Protein AF-I7ZKI2-F1 (afdb_monomer_lite)

Radius of gyration: 23.62 Å; chains: 1; bounding box: 35×34×83 Å

Structure (mmCIF, N/CA/C/O backbone):
data_AF-I7ZKI2-F1
#
_entry.id   AF-I7ZKI2-F1
#
loop_
_atom_site.group_PDB
_atom_site.id
_atom_site.type_symbol
_atom_site.label_atom_id
_atom_site.label_alt_id
_atom_site.label_comp_id
_atom_site.label_asym_id
_atom_site.label_entity_id
_atom_site.label_seq_id
_atom_site.pdbx_PDB_ins_code
_atom_site.Cartn_x
_atom_site.Cartn_y
_atom_site.Cartn_z
_atom_site.occupancy
_atom_site.B_iso_or_equiv
_atom_site.auth_seq_id
_atom_site.auth_comp_id
_atom_site.auth_asym_id
_atom_site.auth_atom_id
_atom_site.pdbx_PDB_model_num
ATOM 1 N N . MET A 1 1 ? 4.519 -3.493 -23.733 1.00 80.25 1 MET A N 1
ATOM 2 C CA . MET A 1 1 ? 5.462 -2.582 -23.050 1.00 80.25 1 MET A CA 1
ATOM 3 C C . MET A 1 1 ? 6.366 -1.886 -24.062 1.00 80.25 1 MET A C 1
ATOM 5 O O . MET A 1 1 ? 6.208 -0.689 -24.206 1.00 80.25 1 MET A O 1
ATOM 9 N N . VAL A 1 2 ? 7.218 -2.600 -24.809 1.00 87.81 2 VAL A N 1
ATOM 10 C CA . VAL A 1 2 ? 8.133 -1.987 -25.803 1.00 87.81 2 VAL A CA 1
ATOM 11 C C . VAL A 1 2 ? 7.411 -1.121 -26.836 1.00 87.81 2 VAL A C 1
ATOM 13 O O . VAL A 1 2 ? 7.674 0.071 -26.892 1.00 87.81 2 VAL A O 1
ATOM 16 N N . GLN A 1 3 ? 6.385 -1.658 -27.504 1.00 88.25 3 GLN A N 1
ATOM 17 C CA . GLN A 1 3 ? 5.573 -0.877 -28.452 1.00 88.25 3 GLN A CA 1
ATOM 18 C C . GLN A 1 3 ? 4.985 0.406 -27.843 1.00 88.25 3 GLN A C 1
ATOM 20 O O . GLN A 1 3 ? 4.863 1.420 -28.522 1.00 88.25 3 GLN A O 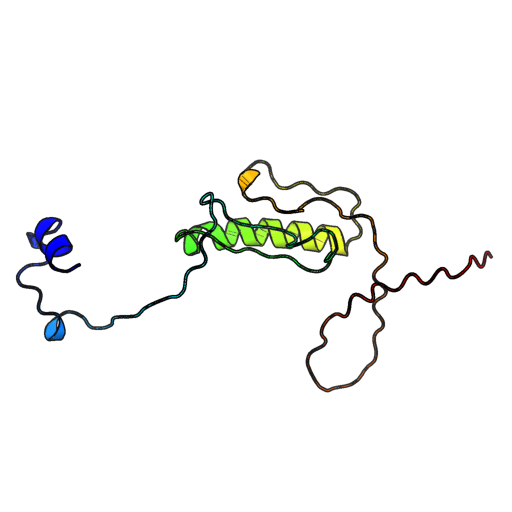1
ATOM 25 N N . PHE A 1 4 ? 4.609 0.377 -26.559 1.00 92.44 4 PHE A N 1
ATOM 26 C CA . PHE A 1 4 ? 4.093 1.562 -25.873 1.00 92.44 4 PHE A CA 1
ATOM 27 C C . PHE A 1 4 ? 5.196 2.609 -25.676 1.00 92.44 4 PHE A C 1
ATOM 29 O O . PHE A 1 4 ? 4.956 3.783 -25.929 1.00 92.44 4 PHE A O 1
ATOM 36 N N . LEU A 1 5 ? 6.399 2.194 -25.268 1.00 93.19 5 LEU A N 1
ATOM 37 C CA . LEU A 1 5 ? 7.535 3.101 -25.084 1.00 93.19 5 LEU A CA 1
ATOM 38 C C . LEU A 1 5 ? 7.980 3.726 -26.409 1.00 93.19 5 LEU A C 1
ATOM 40 O O . LEU A 1 5 ? 8.126 4.941 -26.465 1.00 93.19 5 LEU A O 1
ATOM 44 N N . GLU A 1 6 ? 8.090 2.930 -27.472 1.00 91.25 6 GLU A N 1
ATOM 45 C CA . GLU A 1 6 ? 8.431 3.408 -28.822 1.00 91.25 6 GLU A CA 1
ATOM 46 C C . GLU A 1 6 ? 7.386 4.402 -29.350 1.00 91.25 6 GLU A C 1
ATOM 48 O O . GLU A 1 6 ? 7.719 5.403 -29.978 1.00 91.25 6 GLU A O 1
ATOM 53 N N . THR A 1 7 ? 6.104 4.166 -29.054 1.00 93.31 7 THR A N 1
ATOM 54 C CA . THR A 1 7 ? 5.019 5.054 -29.494 1.00 93.31 7 THR A CA 1
ATOM 55 C C . THR A 1 7 ? 4.984 6.363 -28.703 1.00 93.31 7 THR A C 1
ATOM 57 O O . THR A 1 7 ? 4.767 7.428 -29.278 1.00 93.31 7 THR A O 1
ATOM 60 N N . VAL A 1 8 ? 5.142 6.302 -27.376 1.00 95.56 8 VAL A N 1
ATOM 61 C CA . VAL A 1 8 ? 4.964 7.468 -26.490 1.00 95.56 8 VAL A CA 1
ATOM 62 C C . VAL A 1 8 ? 6.237 8.306 -26.382 1.00 95.56 8 VAL A C 1
ATOM 64 O O . VAL A 1 8 ? 6.163 9.523 -26.217 1.00 95.56 8 VAL A O 1
ATOM 67 N N . PHE A 1 9 ? 7.403 7.679 -26.504 1.00 94.31 9 PHE A N 1
ATOM 68 C CA . PHE A 1 9 ? 8.708 8.314 -26.347 1.00 94.31 9 PHE A CA 1
ATOM 69 C C . PHE A 1 9 ? 9.645 7.959 -27.510 1.00 94.31 9 PHE A C 1
ATOM 71 O O . PHE A 1 9 ? 10.751 7.470 -27.265 1.00 94.31 9 PHE A O 1
ATOM 78 N N . PRO A 1 10 ? 9.246 8.241 -28.766 1.00 90.06 10 PRO A N 1
ATOM 79 C CA . PRO A 1 10 ? 9.951 7.758 -29.949 1.00 90.06 10 PRO A CA 1
ATOM 80 C C . PRO A 1 10 ? 11.424 8.153 -29.926 1.00 90.06 10 PRO A C 1
ATOM 82 O O . PRO A 1 10 ? 12.272 7.291 -30.015 1.00 90.06 10 PRO A O 1
ATOM 85 N N . HIS A 1 11 ? 11.752 9.409 -29.629 1.00 92.38 11 HIS A N 1
ATOM 86 C CA . HIS A 1 11 ? 13.143 9.887 -29.644 1.00 92.38 11 HIS A CA 1
ATOM 87 C C . HIS A 1 11 ? 14.057 9.340 -28.534 1.00 92.38 11 HIS A C 1
ATOM 89 O O . HIS A 1 11 ? 15.253 9.621 -28.545 1.00 92.38 11 HIS A O 1
ATOM 95 N N . HIS A 1 12 ? 13.513 8.639 -27.537 1.00 90.69 12 HIS A N 1
ATOM 96 C CA . HIS A 1 12 ? 14.292 8.097 -26.416 1.00 90.69 12 HIS A CA 1
ATOM 97 C C . HIS A 1 12 ? 14.397 6.572 -26.458 1.00 90.69 12 HIS A C 1
ATOM 99 O O . HIS A 1 12 ? 15.266 6.000 -25.804 1.00 90.69 12 HIS A O 1
ATOM 105 N N . PHE A 1 13 ? 13.500 5.924 -27.195 1.00 89.69 13 PHE A N 1
ATOM 106 C CA . PHE A 1 13 ? 13.316 4.484 -27.189 1.00 89.69 13 PHE A CA 1
ATOM 107 C C . PHE A 1 13 ? 13.060 4.020 -28.624 1.00 89.69 13 PHE A C 1
ATOM 109 O O . PHE A 1 13 ? 11.940 3.658 -28.964 1.00 89.69 13 PHE A O 1
ATOM 116 N N . GLU A 1 14 ? 14.097 4.077 -29.463 1.00 87.88 14 GLU A N 1
ATOM 117 C CA . GLU A 1 14 ? 14.079 3.590 -30.850 1.00 87.88 14 GLU A CA 1
ATOM 118 C C . GLU A 1 14 ? 14.712 2.194 -30.915 1.00 87.88 14 GLU A C 1
ATOM 120 O O . GLU A 1 14 ? 15.748 1.958 -30.291 1.00 87.88 14 GLU A O 1
ATOM 125 N N . ASP A 1 15 ? 14.093 1.281 -31.671 1.00 88.62 15 ASP A N 1
ATOM 126 C CA . ASP A 1 15 ? 14.597 -0.071 -31.946 1.00 88.62 15 ASP A CA 1
ATOM 127 C C . ASP A 1 15 ? 15.023 -0.844 -30.680 1.00 88.62 15 ASP A C 1
ATOM 129 O O . ASP A 1 15 ? 16.145 -1.369 -30.591 1.00 88.62 15 ASP A O 1
ATOM 133 N N . ILE A 1 16 ? 14.128 -0.902 -29.681 1.00 89.69 16 ILE A N 1
ATOM 134 C CA . ILE A 1 16 ? 14.420 -1.590 -28.417 1.00 89.69 16 ILE A CA 1
ATOM 135 C C . ILE A 1 16 ? 14.522 -3.100 -28.663 1.00 89.69 16 ILE A C 1
ATOM 137 O O . ILE A 1 16 ? 13.553 -3.760 -29.048 1.00 89.69 16 ILE A O 1
ATOM 141 N N . ASP A 1 17 ? 15.670 -3.680 -28.315 1.00 90.56 17 ASP A N 1
ATOM 142 C CA . ASP A 1 17 ? 15.872 -5.124 -28.242 1.00 90.56 17 ASP A CA 1
ATOM 143 C C . ASP A 1 17 ? 15.858 -5.587 -26.779 1.00 90.56 17 ASP A C 1
ATOM 145 O O . ASP A 1 17 ? 16.681 -5.182 -25.959 1.00 90.56 17 ASP A O 1
ATOM 149 N N . PHE A 1 18 ? 14.938 -6.494 -26.442 1.00 87.44 18 PHE A N 1
ATOM 150 C CA . PHE A 1 18 ? 14.753 -6.972 -25.066 1.00 87.44 18 PHE A CA 1
ATOM 151 C C . PHE A 1 18 ? 16.001 -7.630 -24.458 1.00 87.44 18 PHE A C 1
ATOM 153 O O . PHE A 1 18 ? 16.182 -7.561 -23.247 1.00 87.44 18 PHE A O 1
ATOM 160 N N . LYS A 1 19 ? 16.844 -8.300 -25.253 1.00 87.25 19 LYS A N 1
ATOM 161 C CA . LYS A 1 19 ? 18.033 -9.001 -24.740 1.00 87.25 19 LYS A CA 1
ATOM 162 C C . LYS A 1 19 ? 19.211 -8.055 -24.540 1.00 87.25 19 LYS A C 1
ATOM 164 O O . LYS A 1 19 ? 20.064 -8.332 -23.700 1.00 87.25 19 LYS A O 1
ATOM 169 N N . ARG A 1 20 ? 19.280 -6.989 -25.338 1.00 91.00 20 ARG A N 1
ATOM 170 C CA . ARG A 1 20 ? 20.329 -5.969 -25.275 1.00 91.00 20 ARG A CA 1
ATOM 171 C C . ARG A 1 20 ? 20.021 -4.894 -24.234 1.00 91.00 20 ARG A C 1
ATOM 173 O O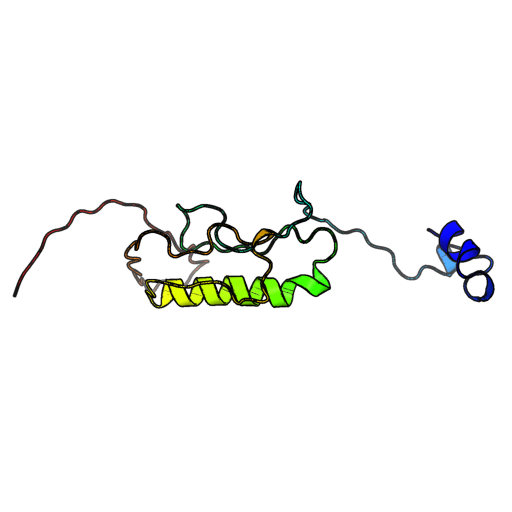 . ARG A 1 20 ? 20.912 -4.525 -23.477 1.00 91.00 20 ARG A O 1
ATOM 180 N N . ASP A 1 21 ? 18.782 -4.407 -24.208 1.00 90.81 21 ASP A N 1
ATOM 181 C CA . ASP A 1 21 ? 18.440 -3.135 -23.561 1.00 90.81 21 ASP A CA 1
ATOM 182 C C . ASP A 1 21 ? 17.766 -3.309 -22.188 1.00 90.81 21 ASP A C 1
ATOM 184 O O . ASP A 1 21 ? 17.836 -2.412 -21.346 1.00 90.81 21 ASP A O 1
ATOM 188 N N . VAL A 1 22 ? 17.146 -4.464 -21.910 1.00 91.44 22 VAL A N 1
ATOM 189 C CA . VAL A 1 22 ? 16.527 -4.743 -20.603 1.00 91.44 22 VAL A CA 1
ATOM 190 C C . VAL A 1 22 ? 17.530 -5.433 -19.684 1.00 91.44 22 VAL A C 1
ATOM 192 O O . VAL A 1 22 ? 17.783 -6.631 -19.783 1.00 91.44 22 VAL A O 1
ATOM 195 N N . VAL A 1 23 ? 18.082 -4.664 -18.745 1.00 94.44 23 VAL A N 1
ATOM 196 C CA . VAL A 1 23 ? 19.065 -5.161 -17.764 1.00 94.44 23 VAL A CA 1
ATOM 197 C C . VAL A 1 23 ? 18.419 -6.065 -16.709 1.00 94.44 23 VAL A C 1
ATOM 199 O O . VAL A 1 23 ? 19.055 -6.992 -16.209 1.00 94.44 23 VAL A O 1
ATOM 202 N N . TYR A 1 24 ? 17.165 -5.791 -16.339 1.00 93.75 24 TYR A N 1
ATOM 203 C CA . TYR A 1 24 ? 16.457 -6.521 -15.292 1.00 93.75 24 TYR A CA 1
ATOM 204 C C . TYR A 1 24 ? 14.941 -6.436 -15.484 1.00 93.75 24 TYR A C 1
ATOM 206 O O . TYR A 1 24 ? 14.415 -5.370 -15.800 1.00 93.75 24 TYR A O 1
ATOM 214 N N . ASP A 1 25 ? 14.253 -7.548 -15.236 1.00 92.56 25 ASP A N 1
ATOM 215 C CA . ASP A 1 25 ? 12.794 -7.640 -15.215 1.00 92.56 25 ASP A CA 1
ATOM 216 C C . ASP A 1 25 ? 12.364 -8.480 -14.007 1.00 92.56 25 ASP A C 1
ATOM 218 O O . ASP A 1 25 ? 13.051 -9.426 -13.610 1.00 92.56 25 ASP A O 1
ATOM 222 N N . TRP A 1 26 ? 11.247 -8.113 -13.388 1.00 95.31 26 TRP A N 1
ATOM 223 C CA . TRP A 1 26 ? 10.733 -8.776 -12.198 1.00 95.31 26 TRP A CA 1
ATOM 224 C C . TRP A 1 26 ? 9.211 -8.691 -12.131 1.00 95.31 26 TRP A C 1
ATOM 226 O O . TRP A 1 26 ? 8.570 -7.834 -12.734 1.00 95.31 26 TRP A O 1
ATOM 236 N N . THR A 1 27 ? 8.625 -9.591 -11.345 1.00 94.69 27 THR A N 1
ATOM 237 C CA . THR A 1 27 ? 7.179 -9.627 -11.107 1.00 94.69 27 THR A CA 1
ATOM 238 C C . THR A 1 27 ? 6.883 -9.540 -9.617 1.00 94.69 27 THR A C 1
ATOM 240 O O . THR A 1 27 ? 7.678 -9.982 -8.786 1.00 94.69 27 THR A O 1
ATOM 243 N N . GLY A 1 28 ? 5.739 -8.950 -9.275 1.00 91.88 28 GLY A N 1
ATOM 244 C CA . GLY A 1 28 ? 5.305 -8.752 -7.896 1.00 91.88 28 GLY A CA 1
ATOM 245 C C . GLY A 1 28 ? 3.926 -9.337 -7.620 1.00 91.88 28 GLY A C 1
ATOM 246 O O . GLY A 1 28 ? 3.165 -9.650 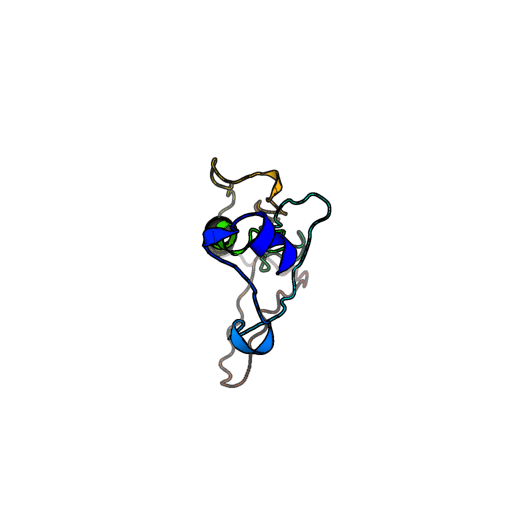-8.534 1.00 91.88 28 GLY A O 1
ATOM 247 N N . ILE A 1 29 ? 3.594 -9.441 -6.334 1.00 94.25 29 ILE A N 1
ATOM 248 C CA . ILE A 1 29 ? 2.262 -9.819 -5.858 1.00 94.25 29 ILE A CA 1
ATOM 249 C C . ILE A 1 29 ? 1.584 -8.576 -5.296 1.00 94.25 29 ILE A C 1
ATOM 251 O O . ILE A 1 29 ? 2.168 -7.852 -4.490 1.00 94.25 29 ILE A O 1
ATOM 255 N N . GLN A 1 30 ? 0.329 -8.363 -5.684 1.00 92.69 30 GLN A N 1
ATOM 256 C CA . GLN A 1 30 ? -0.472 -7.250 -5.198 1.00 92.69 30 GLN A CA 1
ATOM 257 C C . GLN A 1 30 ? -1.817 -7.726 -4.657 1.00 92.69 30 GLN A C 1
ATOM 259 O O . GLN A 1 30 ? -2.533 -8.487 -5.304 1.00 92.69 30 GLN A O 1
ATOM 264 N N . GLY A 1 31 ? -2.175 -7.227 -3.474 1.00 90.38 31 GLY A N 1
ATOM 265 C CA . GLY A 1 31 ? -3.523 -7.350 -2.930 1.00 90.38 31 GLY A CA 1
ATOM 266 C C . GLY A 1 31 ? -4.404 -6.202 -3.413 1.00 90.38 31 GLY A C 1
ATOM 267 O O . GLY A 1 31 ? -4.045 -5.035 -3.229 1.00 90.38 31 GLY A O 1
ATOM 268 N N . PHE A 1 32 ? -5.556 -6.539 -3.987 1.00 93.88 32 PHE A N 1
ATOM 269 C CA . PHE A 1 32 ? -6.572 -5.575 -4.398 1.00 93.88 32 PHE A CA 1
ATOM 270 C C . PHE A 1 32 ? -7.791 -5.638 -3.484 1.00 93.88 32 PHE A C 1
ATOM 272 O O . PHE A 1 32 ? -8.205 -6.713 -3.046 1.00 93.88 32 PHE A O 1
ATOM 279 N N . THR A 1 33 ? -8.380 -4.481 -3.220 1.00 94.25 33 THR A N 1
ATOM 280 C CA . THR A 1 33 ? -9.688 -4.372 -2.575 1.00 94.25 33 THR A CA 1
ATOM 281 C C . THR A 1 33 ? -10.761 -4.153 -3.632 1.00 94.25 33 THR A C 1
ATOM 283 O O . THR A 1 33 ? -10.496 -3.649 -4.722 1.00 94.25 33 THR A O 1
ATOM 286 N N . LYS A 1 34 ? -11.999 -4.552 -3.324 1.00 93.19 34 LYS A N 1
ATOM 287 C CA . LYS A 1 34 ? -13.121 -4.468 -4.274 1.00 93.19 34 LYS A CA 1
ATOM 288 C C . LYS A 1 34 ? -13.446 -3.026 -4.683 1.00 93.19 34 LYS A C 1
ATOM 290 O O . LYS A 1 34 ? -13.919 -2.797 -5.789 1.00 93.19 34 LYS A O 1
ATOM 295 N N . ASP A 1 35 ? -13.241 -2.082 -3.775 1.00 90.50 35 ASP A N 1
ATOM 296 C CA . ASP A 1 35 ? -13.618 -0.674 -3.901 1.00 90.50 35 ASP A CA 1
ATOM 297 C C . ASP A 1 35 ? -12.424 0.252 -4.190 1.00 90.50 35 ASP A C 1
ATOM 299 O O . ASP A 1 35 ? -12.597 1.465 -4.280 1.00 90.50 35 ASP A O 1
ATOM 303 N N . GLY A 1 36 ? -11.209 -0.289 -4.328 1.00 90.25 36 GLY A N 1
ATOM 304 C CA . GLY A 1 36 ? -9.997 0.505 -4.548 1.00 90.25 36 GLY A CA 1
ATOM 305 C C . GLY A 1 36 ? -9.495 1.260 -3.304 1.00 90.25 36 GLY A C 1
ATOM 306 O O . GLY A 1 36 ? -8.438 1.908 -3.357 1.00 90.25 36 GLY A O 1
ATOM 307 N N . ALA A 1 37 ? -10.196 1.155 -2.170 1.00 93.19 37 ALA A N 1
ATOM 308 C CA . ALA A 1 37 ? -9.810 1.764 -0.903 1.00 93.19 37 ALA A CA 1
ATOM 309 C C . ALA A 1 37 ? -8.792 0.889 -0.158 1.00 93.19 37 ALA A C 1
ATOM 311 O O . ALA A 1 37 ? -8.899 -0.334 -0.162 1.00 93.19 37 ALA A O 1
ATOM 312 N N . SER A 1 38 ? -7.808 1.503 0.506 1.00 95.44 38 SER A N 1
ATOM 313 C CA . SER A 1 38 ? -6.902 0.739 1.383 1.00 95.44 38 SER A CA 1
ATOM 314 C C . SER A 1 38 ? -7.659 0.229 2.610 1.00 95.44 38 SER A C 1
ATOM 316 O O . SER A 1 38 ? -8.658 0.818 2.999 1.00 95.44 38 SER A O 1
ATOM 318 N N . ILE A 1 39 ? -7.184 -0.830 3.262 1.00 95.62 39 ILE A N 1
ATOM 319 C CA . ILE A 1 39 ? -7.750 -1.302 4.533 1.00 95.62 39 ILE A CA 1
ATOM 320 C C . ILE A 1 39 ? -6.741 -1.016 5.638 1.00 95.62 39 ILE A C 1
ATOM 322 O O . ILE A 1 39 ? -5.647 -1.582 5.636 1.00 95.62 39 ILE A O 1
ATOM 326 N N . VAL A 1 40 ? -7.121 -0.145 6.574 1.00 96.56 40 VAL A N 1
ATOM 327 C CA . VAL A 1 40 ? -6.258 0.324 7.661 1.00 96.56 40 VAL A CA 1
ATOM 328 C C . VAL A 1 40 ? -6.989 0.225 8.994 1.00 96.56 40 VAL A C 1
ATOM 330 O O . VAL A 1 40 ? -8.047 0.827 9.174 1.00 96.56 40 VAL A O 1
ATOM 333 N N . GLY A 1 41 ? -6.422 -0.522 9.938 1.00 93.81 41 GLY A N 1
ATOM 334 C CA . GLY A 1 41 ? -6.984 -0.733 11.273 1.00 93.81 41 GLY A CA 1
ATOM 335 C C . GLY A 1 41 ? -7.167 -2.209 11.604 1.00 93.81 41 GLY A C 1
ATOM 336 O O . GLY A 1 41 ? -6.408 -3.045 11.119 1.00 93.81 41 GLY A O 1
ATOM 337 N N . ARG A 1 42 ? -8.139 -2.553 12.453 1.00 92.88 42 ARG A N 1
ATOM 338 C CA . ARG A 1 42 ? -8.305 -3.932 12.931 1.00 92.88 42 ARG A CA 1
ATOM 339 C C . ARG A 1 42 ? -9.056 -4.786 11.908 1.00 92.88 42 ARG A C 1
ATOM 341 O O . ARG A 1 42 ? -10.160 -4.397 11.511 1.00 92.88 42 ARG A O 1
ATOM 348 N N . PRO A 1 43 ? -8.546 -5.970 11.518 1.00 89.62 43 PRO A N 1
ATOM 349 C CA . PRO A 1 43 ? -9.257 -6.866 10.601 1.00 89.62 43 PRO A CA 1
ATOM 350 C C . PRO A 1 43 ? -10.662 -7.216 11.100 1.00 89.62 43 PRO A C 1
ATOM 352 O O . PRO A 1 43 ? -11.629 -7.198 10.340 1.00 89.62 43 PRO A O 1
ATOM 355 N N . THR A 1 44 ? -10.783 -7.466 12.405 1.00 87.50 44 THR A N 1
ATOM 356 C CA . THR A 1 44 ? -12.044 -7.769 13.083 1.00 87.50 44 THR A CA 1
ATOM 357 C C . THR A 1 44 ? -12.128 -7.009 14.408 1.00 87.50 44 THR A C 1
ATOM 359 O O . THR A 1 44 ? -11.115 -6.581 14.958 1.00 87.50 44 THR A O 1
ATOM 362 N N . LYS A 1 45 ? -13.339 -6.855 14.957 1.00 84.25 45 LYS A N 1
ATOM 363 C CA . LYS A 1 45 ? -13.531 -6.274 16.300 1.00 84.25 45 LYS A CA 1
ATOM 364 C C . LYS A 1 45 ? -13.077 -7.208 17.433 1.00 84.25 45 LYS A C 1
ATOM 366 O O . LYS A 1 45 ? -12.764 -6.723 18.515 1.00 84.25 45 LYS A O 1
ATOM 371 N N . GLY A 1 46 ? -13.048 -8.519 17.175 1.00 82.56 46 GLY A N 1
ATOM 372 C CA . GLY A 1 46 ? -12.656 -9.554 18.139 1.00 82.56 46 GLY A CA 1
ATOM 373 C C . GLY A 1 46 ? -11.145 -9.761 18.263 1.00 82.56 46 GLY A C 1
ATOM 374 O O . GLY A 1 46 ? -10.712 -10.477 19.157 1.00 82.56 46 GLY A O 1
ATOM 375 N N . SER A 1 47 ? -10.349 -9.119 17.402 1.00 82.12 47 SER A N 1
ATOM 376 C CA . SER A 1 47 ? -8.885 -9.191 17.409 1.00 82.12 47 SER A CA 1
ATOM 377 C C . SER A 1 47 ? -8.263 -7.840 17.784 1.00 82.12 47 SER A C 1
ATOM 379 O O . SER A 1 47 ? -7.762 -7.118 16.920 1.00 82.12 47 SER A O 1
ATOM 381 N N . PRO A 1 48 ? -8.286 -7.431 19.057 1.00 79.81 48 PRO A N 1
ATOM 382 C CA . PRO A 1 48 ? -7.928 -6.061 19.410 1.00 79.81 48 PRO A CA 1
ATOM 383 C C . PRO A 1 48 ? -6.454 -5.701 19.365 1.00 79.81 48 PRO A C 1
ATOM 385 O O . PRO A 1 48 ? -6.120 -4.523 19.265 1.00 79.81 48 PRO A O 1
ATOM 388 N N . GLY A 1 49 ? -5.583 -6.704 19.448 1.00 83.38 49 GLY A N 1
ATOM 389 C CA . GLY A 1 49 ? -4.144 -6.529 19.278 1.00 83.38 49 GLY A CA 1
ATOM 390 C C . GLY A 1 49 ? -3.693 -6.539 17.815 1.00 83.38 49 GLY A C 1
ATOM 391 O O . GLY A 1 49 ? -2.514 -6.323 17.556 1.00 83.38 49 GLY A O 1
ATOM 392 N N . GLU A 1 50 ? -4.591 -6.800 16.861 1.00 91.19 50 GLU A N 1
ATOM 393 C CA . GLU A 1 50 ? -4.241 -6.950 15.447 1.00 91.19 50 GLU A CA 1
ATOM 394 C C . GLU A 1 50 ? -4.568 -5.681 14.663 1.00 91.19 50 GLU A C 1
ATOM 396 O O . GLU A 1 50 ? -5.704 -5.212 14.657 1.00 91.19 50 GLU A O 1
ATOM 401 N N . TYR A 1 51 ? -3.574 -5.155 13.949 1.00 93.69 51 TYR A N 1
ATOM 402 C CA . TYR A 1 51 ? -3.723 -4.006 13.062 1.00 93.69 51 TYR A CA 1
ATOM 403 C C . TYR A 1 51 ? -3.092 -4.326 11.714 1.00 93.69 51 TYR A C 1
ATOM 405 O O . TYR A 1 51 ? -2.021 -4.926 11.642 1.00 93.69 51 TYR A O 1
ATOM 413 N N . VAL A 1 52 ? -3.760 -3.912 10.642 1.00 94.94 52 VAL A N 1
ATOM 414 C CA . VAL A 1 52 ? -3.306 -4.108 9.268 1.00 94.94 52 VAL A CA 1
ATOM 415 C C . VAL A 1 52 ? -3.302 -2.789 8.509 1.00 94.94 52 VAL A C 1
ATOM 417 O O . VAL A 1 52 ? -4.107 -1.900 8.777 1.00 94.94 52 VAL A O 1
ATOM 420 N N . SER A 1 53 ? -2.390 -2.690 7.547 1.00 96.19 53 SER A N 1
ATOM 421 C CA . SER A 1 53 ? -2.368 -1.681 6.490 1.00 96.19 53 SER A CA 1
ATOM 422 C C . SER A 1 53 ? -2.118 -2.429 5.187 1.00 96.19 53 SER A C 1
ATOM 424 O O . SER A 1 53 ? -0.990 -2.836 4.916 1.00 96.19 53 SER A O 1
ATOM 426 N N . VAL A 1 54 ? -3.182 -2.716 4.439 1.00 95.69 54 VAL A N 1
ATOM 427 C CA . VAL A 1 54 ? -3.137 -3.629 3.286 1.00 95.69 54 VAL A CA 1
ATOM 428 C C . VAL A 1 54 ? -4.023 -3.147 2.142 1.00 95.69 54 VAL A C 1
ATOM 430 O O . VAL A 1 54 ? -4.844 -2.243 2.302 1.00 95.69 54 VAL A O 1
ATOM 433 N N . GLY A 1 55 ? -3.881 -3.793 0.981 1.00 95.12 55 GLY A N 1
ATOM 434 C CA . GLY A 1 55 ? -4.787 -3.580 -0.146 1.00 95.12 55 GLY A CA 1
ATOM 435 C C . GLY A 1 55 ? -4.656 -2.187 -0.751 1.00 95.12 55 GLY A C 1
ATOM 436 O O . GLY A 1 55 ? -5.654 -1.531 -1.007 1.00 95.12 55 GLY A O 1
ATOM 437 N N . HIS A 1 56 ? -3.428 -1.700 -0.941 1.00 95.75 56 HIS A N 1
ATOM 438 C CA . HIS A 1 56 ? -3.182 -0.337 -1.419 1.00 95.75 56 HIS A CA 1
ATOM 439 C C . HIS A 1 56 ? -3.429 -0.133 -2.926 1.00 95.75 56 HIS A C 1
ATOM 441 O O . HIS A 1 56 ? -3.325 1.000 -3.389 1.00 95.75 56 HIS A O 1
ATOM 447 N N . ASN A 1 57 ? -3.797 -1.185 -3.672 1.00 94.12 57 ASN A N 1
ATOM 448 C CA . ASN A 1 57 ? -4.229 -1.125 -5.079 1.00 94.12 57 ASN A CA 1
ATOM 449 C C . ASN A 1 57 ? -3.218 -0.470 -6.042 1.00 94.12 57 ASN A C 1
ATOM 451 O O . ASN A 1 57 ? -3.613 0.281 -6.924 1.00 94.12 57 ASN A O 1
ATOM 455 N N . GLY A 1 58 ? -1.918 -0.729 -5.875 1.00 92.38 58 GLY A N 1
ATOM 456 C CA . GLY A 1 58 ? -0.856 -0.163 -6.728 1.00 92.38 58 GLY A CA 1
ATOM 457 C C . GLY A 1 58 ? -0.224 1.101 -6.160 1.00 92.38 58 GLY A C 1
ATOM 458 O O . GLY A 1 58 ? 0.915 1.418 -6.473 1.00 92.38 58 GLY A O 1
ATOM 459 N N . GLU A 1 59 ? -0.895 1.743 -5.207 1.00 94.00 59 GLU A N 1
ATOM 460 C CA . GLU A 1 59 ? -0.452 2.991 -4.581 1.00 94.00 59 GLU A CA 1
ATOM 461 C C . GLU A 1 59 ? 0.307 2.750 -3.265 1.00 94.00 59 GLU A C 1
ATOM 463 O O . GLU A 1 59 ? 0.372 3.616 -2.390 1.00 94.00 59 GLU A O 1
ATOM 468 N N . GLY A 1 60 ? 0.845 1.540 -3.076 1.00 92.56 60 GLY A N 1
ATOM 469 C CA . GLY A 1 60 ? 1.451 1.109 -1.814 1.00 92.56 60 GLY A CA 1
ATOM 470 C C . GLY A 1 60 ? 2.617 1.987 -1.379 1.00 92.56 60 GLY A C 1
ATOM 471 O O . GLY A 1 60 ? 2.680 2.367 -0.215 1.00 92.56 60 GLY A O 1
ATOM 472 N N . MET A 1 61 ? 3.485 2.369 -2.318 1.00 93.44 61 MET A N 1
ATOM 473 C CA . MET A 1 61 ? 4.671 3.179 -2.028 1.00 93.44 61 MET A CA 1
ATOM 474 C C . MET A 1 61 ? 4.317 4.569 -1.481 1.00 93.44 61 MET A C 1
ATOM 476 O O . MET A 1 61 ? 4.970 5.049 -0.560 1.00 93.44 61 MET A O 1
ATOM 480 N N . GLY A 1 62 ? 3.262 5.200 -2.004 1.00 90.62 62 GLY A N 1
ATOM 481 C CA . GLY A 1 62 ? 2.801 6.499 -1.510 1.00 90.62 62 GLY A CA 1
ATOM 482 C C . GLY A 1 62 ? 1.961 6.386 -0.237 1.00 90.62 62 GLY A C 1
ATOM 483 O O . GLY A 1 62 ? 2.086 7.193 0.681 1.00 90.62 62 GLY A O 1
ATOM 484 N N . ARG A 1 63 ? 1.098 5.367 -0.154 1.00 93.56 63 ARG A N 1
ATOM 485 C CA . ARG A 1 63 ? 0.117 5.242 0.934 1.00 93.56 63 ARG A CA 1
ATOM 486 C C . ARG A 1 63 ? 0.681 4.618 2.206 1.00 93.56 63 ARG A C 1
ATOM 488 O O . ARG A 1 63 ? 0.111 4.861 3.271 1.00 93.56 63 ARG A O 1
ATOM 495 N N . CYS A 1 64 ? 1.762 3.837 2.131 1.00 93.00 64 CYS A N 1
ATOM 496 C CA . CYS A 1 64 ? 2.245 3.051 3.268 1.00 93.00 64 CYS A CA 1
ATOM 497 C C . CYS A 1 64 ? 2.579 3.914 4.488 1.00 93.00 64 CYS A C 1
ATOM 499 O O . CYS A 1 64 ? 2.178 3.563 5.590 1.00 93.00 64 CYS A O 1
ATOM 501 N N . PHE A 1 65 ? 3.236 5.064 4.310 1.00 94.00 65 PHE A N 1
ATOM 502 C CA . PHE A 1 65 ? 3.630 5.929 5.428 1.00 94.00 65 PHE A CA 1
ATOM 503 C C . PHE A 1 65 ? 2.426 6.542 6.148 1.00 94.00 65 PHE A C 1
ATOM 505 O O . PHE A 1 65 ? 2.340 6.494 7.378 1.00 94.00 65 PHE A O 1
ATOM 512 N N . ALA A 1 66 ? 1.470 7.075 5.386 1.00 95.19 66 ALA A N 1
ATOM 513 C CA . ALA A 1 66 ? 0.261 7.675 5.939 1.00 95.19 66 ALA A CA 1
ATOM 514 C C . ALA A 1 66 ? -0.608 6.620 6.643 1.00 95.19 66 ALA A C 1
ATOM 516 O O . ALA A 1 66 ? -1.026 6.811 7.783 1.00 95.19 66 ALA A O 1
ATOM 517 N N . CYS A 1 67 ? -0.828 5.471 5.996 1.00 97.00 67 CYS A N 1
ATOM 518 C CA . CYS A 1 67 ? -1.649 4.394 6.548 1.00 97.00 67 CYS A CA 1
ATOM 519 C C . CYS A 1 67 ? -0.999 3.735 7.774 1.00 97.00 67 CYS A C 1
ATOM 521 O O . CYS A 1 67 ? -1.688 3.473 8.759 1.00 97.00 67 CYS A O 1
ATOM 523 N N . ALA A 1 68 ? 0.321 3.514 7.749 1.00 96.25 68 ALA A N 1
ATOM 524 C CA . ALA A 1 68 ? 1.056 2.969 8.887 1.00 96.25 68 ALA A CA 1
ATOM 525 C C . ALA A 1 68 ? 1.002 3.910 10.092 1.00 96.25 68 ALA A C 1
ATOM 527 O O . ALA A 1 68 ? 0.724 3.450 11.193 1.00 96.25 68 ALA A O 1
ATOM 528 N N . THR A 1 69 ? 1.174 5.221 9.884 1.00 96.50 69 THR A N 1
ATOM 529 C CA . THR A 1 69 ? 1.059 6.222 10.959 1.00 96.50 69 THR A CA 1
ATOM 530 C C . THR A 1 69 ? -0.276 6.101 11.691 1.00 96.50 69 THR A C 1
ATOM 532 O O . THR A 1 69 ? -0.301 5.989 12.913 1.00 96.50 69 THR A O 1
ATOM 535 N N . VAL A 1 70 ? -1.386 6.050 10.949 1.00 96.75 70 VAL A N 1
ATOM 536 C CA . VAL A 1 70 ? -2.735 5.947 11.529 1.00 96.75 70 VAL A CA 1
ATOM 537 C C . VAL A 1 70 ? -2.952 4.606 12.232 1.00 96.75 70 VAL A C 1
ATOM 539 O O . VAL A 1 70 ? -3.479 4.577 13.342 1.00 96.75 70 VAL A O 1
ATOM 542 N N . ALA A 1 71 ? -2.518 3.494 11.630 1.00 95.25 71 ALA A N 1
ATOM 543 C CA . ALA A 1 71 ? -2.628 2.175 12.253 1.00 95.25 71 ALA A CA 1
ATOM 544 C C . ALA A 1 71 ? -1.818 2.080 13.558 1.00 95.25 71 ALA A C 1
ATOM 546 O O . ALA A 1 71 ? -2.309 1.547 14.554 1.00 95.25 71 ALA A O 1
ATOM 547 N N . THR A 1 72 ? -0.595 2.613 13.571 1.00 94.94 72 THR A N 1
ATOM 548 C CA . THR A 1 72 ? 0.275 2.624 14.750 1.00 94.94 72 THR A CA 1
ATOM 549 C C . THR A 1 72 ? -0.256 3.554 15.834 1.00 94.94 72 THR A C 1
ATOM 551 O O . THR A 1 72 ? -0.239 3.174 17.001 1.00 94.94 72 THR A O 1
ATOM 554 N N . ASP A 1 73 ? -0.774 4.730 15.489 1.00 94.88 73 ASP A N 1
ATOM 555 C CA . ASP A 1 73 ? -1.351 5.653 16.471 1.00 94.88 73 ASP A CA 1
ATOM 556 C C . ASP A 1 73 ? -2.601 5.060 17.149 1.00 94.88 73 ASP A C 1
ATOM 558 O O . ASP A 1 73 ? -2.732 5.080 18.378 1.00 94.88 73 ASP A O 1
ATOM 562 N N . ALA A 1 74 ? -3.463 4.402 16.368 1.00 92.81 74 ALA A N 1
ATOM 563 C CA . ALA A 1 74 ? -4.599 3.649 16.893 1.00 92.81 74 ALA A CA 1
ATOM 564 C C . ALA A 1 74 ? -4.157 2.497 17.815 1.00 92.81 74 ALA A C 1
ATOM 566 O O . ALA A 1 74 ? -4.759 2.265 18.867 1.00 92.81 74 ALA A O 1
ATOM 567 N N . MET A 1 75 ? -3.094 1.776 17.442 1.00 92.25 75 MET A N 1
ATOM 568 C CA . MET A 1 75 ? -2.512 0.702 18.253 1.00 92.25 75 MET A CA 1
ATOM 569 C C . MET A 1 75 ? -1.933 1.235 19.567 1.00 92.25 75 MET A C 1
ATOM 571 O O . MET A 1 75 ? -2.213 0.685 20.629 1.00 92.25 75 MET A O 1
ATOM 575 N N . LEU A 1 76 ? -1.158 2.320 19.525 1.00 92.19 76 LEU A N 1
ATOM 576 C CA . LEU A 1 76 ? -0.578 2.942 20.716 1.00 92.19 76 LEU A CA 1
ATOM 577 C C . LEU A 1 76 ? -1.662 3.474 21.653 1.00 92.19 76 LEU A C 1
ATOM 579 O O . LEU A 1 76 ? -1.550 3.320 22.868 1.00 92.19 76 LEU A O 1
ATOM 583 N N . SER A 1 77 ? -2.722 4.063 21.103 1.00 90.56 77 SER A N 1
ATOM 584 C CA . SER A 1 77 ? -3.866 4.541 21.882 1.00 90.56 77 SER A CA 1
ATOM 585 C C . SER A 1 77 ? -4.581 3.398 22.598 1.00 90.56 77 SER A C 1
ATOM 587 O O . SER A 1 77 ? -4.894 3.520 23.786 1.00 90.56 77 SER A O 1
ATOM 589 N N . TYR A 1 78 ? -4.752 2.258 21.921 1.00 87.75 78 TYR A N 1
ATOM 590 C CA . TYR A 1 78 ? -5.263 1.034 22.535 1.00 87.75 78 TYR A CA 1
ATOM 591 C C . TYR A 1 78 ? -4.350 0.519 23.657 1.00 87.75 78 TYR A C 1
ATOM 593 O O . TYR A 1 78 ? -4.827 0.267 24.760 1.00 87.75 78 TYR A O 1
ATOM 601 N N . LEU A 1 79 ? -3.038 0.429 23.417 1.00 88.25 79 LEU A N 1
ATOM 602 C CA . LEU A 1 79 ? -2.066 -0.040 24.414 1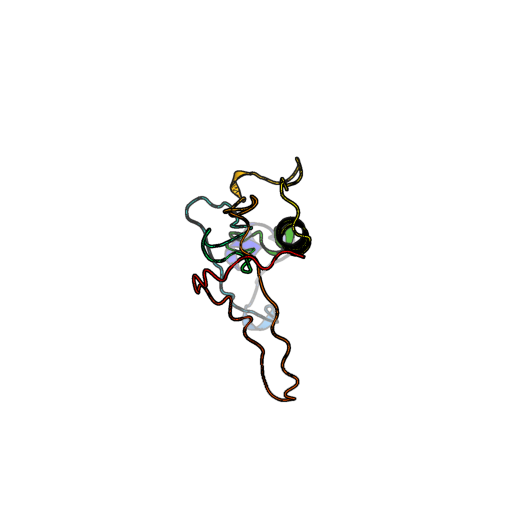.00 88.25 79 LEU A CA 1
ATOM 603 C C . LEU A 1 79 ? -1.993 0.866 25.653 1.00 88.25 79 LEU A C 1
ATOM 605 O O . LEU A 1 79 ? -1.748 0.383 26.754 1.00 88.25 79 LEU A O 1
ATOM 609 N N . LYS A 1 80 ? -2.236 2.170 25.491 1.00 89.75 80 LYS A N 1
ATOM 610 C CA . LYS A 1 80 ? -2.321 3.138 26.596 1.00 89.75 80 LYS A CA 1
ATOM 611 C C . LYS A 1 80 ? -3.637 3.057 27.382 1.00 89.75 80 LYS A C 1
ATOM 613 O O . LYS A 1 80 ? -3.791 3.784 28.357 1.00 89.75 80 LYS A O 1
ATOM 618 N N . GLY A 1 81 ? -4.604 2.242 26.951 1.00 85.88 81 GLY A N 1
ATOM 619 C CA . GLY A 1 81 ? -5.941 2.194 27.550 1.00 85.88 81 GLY A CA 1
ATOM 620 C C . GLY A 1 81 ? -6.768 3.458 27.289 1.00 85.88 81 GLY A C 1
ATOM 621 O O . GLY A 1 81 ? -7.651 3.803 28.075 1.00 85.88 81 GLY A O 1
ATOM 622 N N . THR A 1 82 ? -6.480 4.180 26.200 1.00 83.81 82 THR A N 1
ATOM 623 C CA . THR A 1 82 ? -7.212 5.405 25.857 1.00 83.81 82 THR A CA 1
ATOM 624 C C . THR A 1 82 ? -8.633 5.046 25.421 1.00 83.81 82 THR A C 1
ATOM 626 O O . THR A 1 82 ? -8.826 4.284 24.476 1.00 83.81 82 THR A O 1
ATOM 629 N N . LYS A 1 83 ? -9.645 5.602 26.104 1.00 73.50 83 LYS A N 1
ATOM 630 C CA . LYS A 1 83 ? -11.066 5.267 25.871 1.00 73.50 83 LYS A CA 1
ATOM 631 C C . LYS A 1 83 ? -11.603 5.743 24.521 1.00 73.50 83 LYS A C 1
ATOM 633 O O . LYS A 1 83 ? -12.549 5.155 24.004 1.00 73.50 83 LYS A O 1
ATOM 638 N N . SER A 1 84 ? -11.025 6.800 23.960 1.00 80.81 84 SER A N 1
ATOM 639 C CA . SER A 1 84 ? -11.460 7.391 22.697 1.00 80.81 84 SER A CA 1
ATOM 640 C C . SER A 1 84 ? -10.256 7.788 21.860 1.00 80.81 84 SER A C 1
ATOM 642 O O . SER A 1 84 ? -9.422 8.576 22.303 1.00 80.81 84 SER A O 1
ATOM 644 N N . TRP A 1 85 ? -10.200 7.274 20.640 1.00 89.00 85 TRP A N 1
ATOM 645 C CA . TRP A 1 85 ? -9.251 7.700 19.626 1.00 89.00 85 TRP A CA 1
ATOM 646 C C . TRP A 1 85 ? -9.990 7.848 18.301 1.00 89.00 85 TRP A C 1
ATOM 648 O O . TRP A 1 85 ? -10.893 7.064 17.995 1.00 89.00 85 TRP A O 1
ATOM 658 N N . THR A 1 86 ? -9.619 8.865 17.535 1.00 90.62 86 THR A N 1
ATOM 659 C CA . THR A 1 86 ? -10.180 9.142 16.215 1.00 90.62 86 THR A CA 1
ATOM 660 C C . THR A 1 86 ? -9.043 9.369 15.234 1.00 90.62 86 THR A C 1
ATOM 662 O O . THR A 1 86 ? -8.057 10.011 15.604 1.00 90.62 86 THR A O 1
ATOM 665 N N . PRO A 1 87 ? -9.173 8.893 13.986 1.00 92.94 87 PRO A N 1
ATOM 666 C CA . PRO A 1 87 ? -8.162 9.152 12.978 1.00 92.94 87 PRO A CA 1
ATOM 667 C C . PRO A 1 87 ? -8.033 10.662 12.703 1.00 92.94 87 PRO A C 1
ATOM 669 O O . PRO A 1 87 ? -9.006 11.403 12.877 1.00 92.94 87 PRO A O 1
ATOM 672 N N . PRO A 1 88 ? -6.852 11.126 12.260 1.00 94.31 88 PRO A N 1
ATOM 673 C CA . PRO A 1 88 ? -6.647 12.517 11.864 1.00 94.31 88 PRO A CA 1
ATOM 674 C C . PRO A 1 88 ? -7.579 12.955 10.724 1.00 94.31 88 PRO A C 1
ATOM 676 O O . PRO A 1 88 ? -7.942 12.143 9.879 1.00 94.31 88 PRO A O 1
ATOM 679 N N . GLU A 1 89 ? -7.892 14.251 10.639 1.00 95.75 89 GLU A N 1
ATOM 680 C CA . GLU A 1 89 ? -8.812 14.817 9.631 1.00 95.75 89 GLU A CA 1
ATOM 681 C C . GLU A 1 89 ? -8.395 14.529 8.179 1.00 95.75 89 GLU A C 1
ATOM 683 O O . GLU A 1 89 ? -9.235 14.277 7.319 1.00 95.75 89 GLU A O 1
ATOM 688 N N . TRP A 1 90 ? -7.090 14.513 7.904 1.00 95.25 90 TRP A N 1
ATOM 689 C CA . TRP A 1 90 ? -6.550 14.222 6.574 1.00 95.25 90 TRP A CA 1
ATOM 690 C C . TRP A 1 90 ? -6.695 12.750 6.165 1.00 95.25 90 TRP A C 1
ATOM 692 O O . TRP A 1 90 ? -6.447 12.408 5.007 1.00 95.25 90 TRP A O 1
ATOM 702 N N . PHE A 1 91 ? -7.035 11.858 7.099 1.00 95.94 91 PHE A N 1
ATOM 703 C CA . PHE A 1 91 ? -7.100 10.434 6.823 1.00 95.94 91 PHE A CA 1
ATOM 704 C C . PHE A 1 91 ? -8.414 10.072 6.116 1.00 95.94 91 PHE A C 1
ATOM 706 O O . PHE A 1 91 ? -9.495 10.330 6.652 1.00 95.94 91 PHE A O 1
ATOM 713 N N . PRO A 1 92 ? -8.367 9.414 4.942 1.00 94.25 92 PRO A N 1
ATOM 714 C CA . PRO A 1 92 ? -9.581 9.011 4.250 1.00 94.25 92 PRO A CA 1
ATOM 715 C C . PRO A 1 92 ? -10.370 7.990 5.072 1.00 94.25 92 PRO A C 1
ATOM 717 O O . PRO A 1 92 ? -9.944 6.851 5.253 1.00 94.25 92 PRO A O 1
ATOM 720 N N . MET A 1 93 ? -11.568 8.360 5.523 1.00 92.12 93 MET A N 1
ATOM 721 C CA . MET A 1 93 ? -12.412 7.460 6.318 1.00 92.12 93 MET A CA 1
ATOM 722 C C . MET A 1 93 ? -12.855 6.208 5.557 1.00 92.12 93 MET A C 1
ATOM 724 O O . MET A 1 93 ? -13.134 5.188 6.180 1.00 92.12 93 MET A O 1
ATOM 728 N N . SER A 1 94 ? -12.851 6.236 4.222 1.00 92.75 94 SER A N 1
ATOM 729 C CA . SER A 1 94 ? -13.055 5.035 3.403 1.00 92.75 94 SER A CA 1
ATOM 730 C C . SER A 1 94 ? -11.980 3.968 3.633 1.00 92.75 94 SER A C 1
ATOM 732 O O . SER A 1 94 ? -12.228 2.798 3.356 1.00 92.75 94 SER A O 1
ATOM 734 N N . PHE A 1 95 ? -10.806 4.341 4.157 1.00 94.94 95 PHE A N 1
ATOM 735 C CA . PHE A 1 95 ? -9.731 3.397 4.458 1.00 94.94 95 PHE A CA 1
ATOM 736 C C . PHE A 1 95 ? -9.857 2.791 5.861 1.00 94.94 95 PHE A C 1
ATOM 738 O O . PHE A 1 95 ? -9.231 1.773 6.167 1.00 94.94 95 PHE A O 1
ATOM 745 N N . ALA A 1 96 ? -10.656 3.417 6.727 1.00 93.56 96 ALA A N 1
ATOM 746 C CA . ALA A 1 96 ? -10.788 3.037 8.120 1.00 93.56 96 ALA A CA 1
ATOM 747 C C . ALA A 1 96 ? -11.483 1.680 8.266 1.00 93.56 96 ALA A C 1
ATOM 749 O O . ALA A 1 96 ? -12.611 1.471 7.816 1.00 93.56 96 ALA A O 1
ATOM 750 N N . ARG A 1 97 ? -10.842 0.761 8.986 1.00 93.06 97 ARG A N 1
ATOM 751 C CA . ARG A 1 97 ? -11.413 -0.534 9.349 1.00 93.06 97 ARG A CA 1
ATOM 752 C C . ARG A 1 97 ? -11.321 -0.736 10.853 1.00 93.06 97 ARG A C 1
ATOM 754 O O . ARG A 1 97 ? -10.235 -0.914 11.387 1.00 93.06 97 ARG A O 1
ATOM 761 N N . ASN A 1 98 ? -12.469 -0.715 11.535 1.00 89.75 98 ASN A N 1
ATOM 762 C CA . ASN A 1 98 ? -12.567 -0.956 12.984 1.00 89.75 98 ASN A CA 1
ATOM 763 C C . ASN A 1 98 ? -11.533 -0.153 13.805 1.00 89.75 98 ASN A C 1
ATOM 765 O O . ASN A 1 98 ? -10.903 -0.680 14.716 1.00 89.75 98 ASN A O 1
ATOM 769 N N . LEU A 1 99 ? -11.329 1.111 13.431 1.00 84.00 99 LEU A N 1
ATOM 770 C CA . LEU A 1 99 ? -10.291 1.984 13.984 1.00 84.00 99 LEU A CA 1
ATOM 771 C C . LEU A 1 99 ? -10.669 2.628 15.334 1.00 84.00 99 LEU A C 1
ATOM 773 O O . LEU A 1 99 ? -9.835 3.285 15.944 1.00 84.00 99 LEU A O 1
ATOM 777 N N . GLY A 1 100 ? -11.905 2.444 15.806 1.00 68.88 100 GLY A N 1
ATOM 778 C CA . GLY A 1 100 ? -12.349 2.925 17.117 1.00 68.88 100 GLY A CA 1
ATOM 779 C C . GLY A 1 100 ? -11.869 2.047 18.276 1.00 68.88 100 GLY A C 1
ATOM 780 O O . GLY A 1 100 ? -11.392 0.927 18.074 1.00 68.88 100 GLY A O 1
ATOM 781 N N . SER A 1 101 ? -12.041 2.542 19.503 1.00 57.03 101 SER A N 1
ATOM 782 C CA . SER A 1 101 ? -11.881 1.742 20.716 1.00 57.03 101 SER A CA 1
ATOM 783 C C . SER A 1 101 ? -12.853 0.564 20.662 1.00 57.03 101 SER A C 1
ATOM 785 O O . SER A 1 101 ? -14.065 0.725 20.775 1.00 57.03 101 SER A O 1
ATOM 787 N N . GLY A 1 102 ? -12.324 -0.638 20.425 1.00 54.25 102 GLY A N 1
ATOM 788 C CA . GLY A 1 102 ? -13.063 -1.851 20.754 1.00 54.25 102 GLY A CA 1
ATOM 789 C C . GLY A 1 102 ? -13.351 -1.872 22.254 1.00 54.25 102 GLY A C 1
ATOM 790 O O . GLY A 1 102 ? -12.616 -1.241 23.019 1.00 54.25 102 GLY A O 1
ATOM 791 N N . ASP A 1 103 ? -14.423 -2.556 22.654 1.00 47.66 103 ASP A N 1
ATOM 792 C CA . ASP A 1 103 ? -14.776 -2.748 24.062 1.00 47.66 103 ASP A CA 1
ATOM 793 C C . ASP A 1 103 ? -13.517 -3.096 24.870 1.00 47.66 103 ASP A C 1
ATOM 795 O O . ASP A 1 103 ? -12.712 -3.917 24.437 1.00 47.66 103 ASP A O 1
ATOM 799 N N . LEU A 1 104 ? -13.282 -2.397 25.984 1.00 46.19 104 LEU A N 1
ATOM 800 C CA . LEU A 1 104 ? -12.049 -2.514 26.764 1.00 46.19 104 LEU A CA 1
ATOM 801 C C . LEU A 1 104 ? -11.885 -3.960 27.273 1.00 46.19 104 LEU A C 1
ATOM 803 O O . LEU A 1 104 ? -12.473 -4.345 28.278 1.00 46.19 104 LEU A O 1
ATOM 807 N N . TYR A 1 105 ? -11.076 -4.766 26.596 1.00 47.6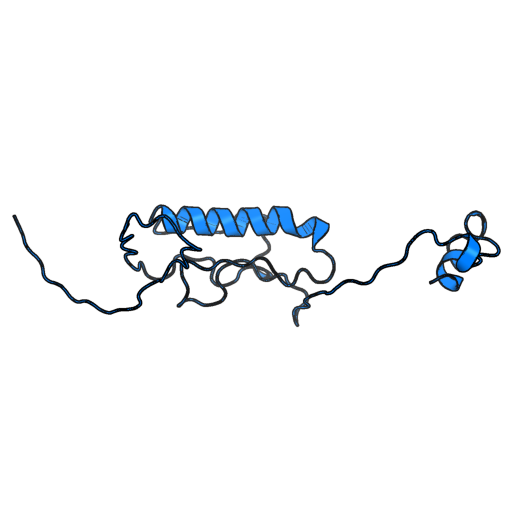2 105 TYR A N 1
ATOM 808 C CA . TYR A 1 105 ? -10.608 -6.055 27.105 1.00 47.62 105 TYR A CA 1
ATOM 809 C C . TYR A 1 105 ? -9.321 -5.816 27.890 1.00 47.62 105 TYR A C 1
ATOM 811 O O . TYR A 1 105 ? -8.338 -5.292 27.359 1.00 47.62 105 TYR A O 1
ATOM 819 N N . THR A 1 106 ? -9.322 -6.198 29.164 1.00 42.25 106 THR A N 1
ATOM 820 C CA . THR A 1 106 ? -8.121 -6.210 29.999 1.00 42.25 106 THR A CA 1
ATOM 821 C C . THR A 1 106 ? -7.144 -7.239 29.438 1.00 42.25 106 THR A C 1
ATOM 823 O O . THR A 1 106 ? -7.370 -8.441 29.543 1.00 42.25 106 THR A O 1
ATOM 826 N N . VAL A 1 107 ? -6.047 -6.779 28.835 1.00 43.38 107 VAL A N 1
ATOM 827 C CA . VAL A 1 107 ? -4.954 -7.657 28.402 1.00 43.38 107 VAL A CA 1
ATOM 828 C C . VAL A 1 107 ? -3.987 -7.834 29.568 1.00 43.38 107 VAL A C 1
ATOM 830 O O . VAL A 1 107 ? -3.195 -6.943 29.873 1.00 43.38 107 VAL A O 1
ATOM 833 N N . THR A 1 108 ? -4.034 -8.987 30.232 1.00 37.59 108 THR A N 1
ATOM 834 C CA . THR A 1 108 ? -3.030 -9.359 31.235 1.00 37.59 108 THR A CA 1
ATOM 835 C C . THR A 1 108 ? -1.795 -9.915 30.532 1.00 37.59 108 THR A C 1
ATOM 837 O O . THR A 1 108 ? -1.826 -11.001 29.957 1.00 37.59 108 THR A O 1
ATOM 840 N N . ILE A 1 109 ? -0.677 -9.189 30.588 1.00 42.38 109 ILE A N 1
ATOM 841 C CA . ILE A 1 109 ? 0.611 -9.688 30.093 1.00 42.38 109 ILE A CA 1
ATOM 842 C C . ILE A 1 109 ? 1.213 -10.599 31.167 1.00 42.38 109 ILE A C 1
ATOM 844 O O . ILE A 1 109 ? 1.783 -10.123 32.148 1.00 42.38 109 ILE A O 1
ATOM 848 N N . CYS A 1 110 ? 1.105 -11.917 30.989 1.00 34.56 110 CYS A N 1
ATOM 849 C CA . CYS A 1 110 ? 1.829 -12.871 31.825 1.00 34.56 110 CYS A CA 1
ATOM 850 C C . CYS A 1 110 ? 3.249 -13.058 31.264 1.00 34.56 110 CYS A C 1
ATOM 852 O O . CYS A 1 110 ? 3.460 -13.692 30.228 1.00 34.56 110 CYS A O 1
ATOM 854 N N . GLY A 1 111 ? 4.239 -12.447 31.913 1.00 35.28 111 GLY A N 1
ATOM 855 C CA . GLY A 1 111 ? 5.642 -12.601 31.546 1.00 35.28 111 GLY A CA 1
ATOM 856 C C . GLY A 1 111 ? 6.250 -13.845 32.189 1.00 35.28 111 GLY A C 1
ATOM 857 O O . GLY A 1 111 ? 6.609 -13.797 33.358 1.00 35.28 111 GLY A O 1
ATOM 858 N N . SER A 1 112 ? 6.436 -14.930 31.431 1.00 41.97 112 SER A N 1
ATOM 859 C CA . SER A 1 112 ? 7.395 -15.979 31.802 1.00 41.97 112 SER A CA 1
ATOM 860 C C . SER A 1 112 ? 8.719 -15.782 31.054 1.00 41.97 112 SER A C 1
ATOM 862 O O . SER A 1 112 ? 8.761 -15.487 29.846 1.00 41.97 112 SER A O 1
ATOM 864 N N . SER A 1 113 ? 9.815 -15.874 31.805 1.00 39.12 113 SER A N 1
ATOM 865 C CA . SER A 1 113 ? 11.196 -15.837 31.334 1.00 39.12 113 SER A CA 1
ATOM 866 C C . SER A 1 113 ? 11.595 -17.223 30.822 1.00 39.12 113 SER A C 1
ATOM 868 O O . SER A 1 113 ? 12.039 -18.077 31.580 1.00 39.12 113 SER A O 1
ATOM 870 N N . SER A 1 114 ? 11.437 -17.458 29.519 1.00 40.72 114 SER A N 1
ATOM 871 C CA . SER A 1 114 ? 12.055 -18.601 28.835 1.00 40.72 114 SER A CA 1
ATOM 872 C C . SER A 1 114 ? 12.778 -18.116 27.569 1.00 40.72 114 SER A C 1
ATOM 874 O O . SER A 1 114 ? 12.212 -17.274 26.865 1.00 40.72 114 SER A O 1
ATOM 876 N N . PRO A 1 115 ? 14.012 -18.578 27.268 1.00 39.09 115 PRO A N 1
ATOM 877 C CA . PRO A 1 115 ? 14.906 -17.911 26.315 1.00 39.09 115 PRO A CA 1
ATOM 878 C C . PRO A 1 115 ? 14.708 -18.310 24.846 1.00 39.09 115 PRO A C 1
ATOM 880 O O . PRO A 1 115 ? 15.535 -17.951 24.012 1.00 39.09 115 PRO A O 1
ATOM 883 N N . LEU A 1 116 ? 13.673 -19.075 24.494 1.00 35.09 116 LEU A N 1
ATOM 884 C CA . LEU A 1 116 ? 13.574 -19.670 23.162 1.00 35.09 116 LEU A CA 1
ATOM 885 C C . LEU A 1 116 ? 12.193 -19.461 22.534 1.00 35.09 116 LEU A C 1
ATOM 887 O O . LEU A 1 116 ? 11.191 -19.983 23.008 1.00 35.09 116 LEU A O 1
ATOM 891 N N . CYS A 1 117 ? 12.225 -18.784 21.384 1.00 33.34 117 CYS A N 1
ATOM 892 C CA . CYS A 1 117 ? 11.243 -18.814 20.300 1.00 33.34 117 CYS A CA 1
ATOM 893 C C . CYS A 1 117 ? 9.993 -17.913 20.425 1.00 33.34 117 CYS A C 1
ATOM 895 O O . CYS A 1 117 ? 9.266 -17.925 21.413 1.00 33.34 117 CYS A O 1
ATOM 897 N N . PHE A 1 118 ? 9.788 -17.121 19.361 1.00 34.47 118 PHE A N 1
ATOM 898 C CA . PHE A 1 118 ? 8.601 -16.355 18.954 1.00 34.47 118 PHE A CA 1
ATOM 899 C C . PHE A 1 118 ? 7.406 -16.383 19.926 1.00 34.47 118 PHE A C 1
ATOM 901 O O . PHE A 1 118 ? 6.552 -17.269 19.879 1.00 34.47 118 PHE A O 1
ATOM 908 N N . LYS A 1 119 ? 7.284 -15.340 20.756 1.00 37.31 119 LYS A N 1
ATOM 909 C CA . LYS A 1 119 ? 6.063 -15.088 21.528 1.00 37.31 119 LYS A CA 1
ATOM 910 C C . LYS A 1 119 ? 4.970 -14.602 20.580 1.00 37.31 119 LYS A C 1
ATOM 912 O O . LYS A 1 119 ? 4.847 -13.411 20.309 1.00 37.31 119 LYS A O 1
ATOM 917 N N . ARG A 1 120 ? 4.151 -15.531 20.087 1.00 35.41 120 ARG A N 1
ATOM 918 C CA . ARG A 1 120 ? 2.790 -15.205 19.662 1.00 35.41 120 ARG A CA 1
ATOM 919 C C . ARG A 1 120 ? 2.094 -14.614 20.885 1.00 35.41 120 ARG A C 1
ATOM 921 O O . ARG A 1 120 ? 1.971 -15.297 21.900 1.00 35.41 120 ARG A O 1
ATOM 928 N N . LEU A 1 121 ? 1.712 -13.341 20.816 1.00 36.38 121 LEU A N 1
ATOM 929 C CA . LEU A 1 121 ? 0.887 -12.715 21.843 1.00 36.38 121 LEU A CA 1
ATOM 930 C C . LEU A 1 121 ? -0.461 -13.451 21.820 1.00 36.38 121 LEU A C 1
ATOM 932 O O . LEU A 1 121 ? -1.290 -13.207 20.946 1.00 36.38 121 LEU A O 1
ATOM 936 N N . CYS A 1 122 ? -0.636 -14.440 22.695 1.00 32.03 122 CYS A N 1
ATOM 937 C CA . CYS A 1 122 ? -1.920 -15.106 22.849 1.00 32.03 122 CYS A CA 1
ATOM 938 C C . CYS A 1 122 ? -2.826 -14.135 23.602 1.00 32.03 122 CYS A C 1
ATOM 940 O O . CYS A 1 122 ? -2.635 -13.893 24.791 1.00 32.03 122 CYS A O 1
ATOM 942 N N . VAL A 1 123 ? -3.766 -13.523 22.883 1.00 40.56 123 VAL A N 1
ATOM 943 C CA . VAL A 1 123 ? -4.926 -12.877 23.495 1.00 40.56 123 VAL A CA 1
ATOM 944 C C . VAL A 1 123 ? -5.820 -14.022 23.960 1.00 40.56 123 VAL A C 1
ATOM 946 O O . VAL A 1 123 ? -6.558 -14.594 23.161 1.00 40.56 123 VAL A O 1
ATOM 949 N N . ASP A 1 124 ? -5.672 -14.430 25.220 1.00 34.19 124 ASP A N 1
ATOM 950 C CA . ASP A 1 124 ? -6.566 -15.421 25.815 1.00 34.19 124 ASP A CA 1
ATOM 951 C C . ASP A 1 124 ? -7.952 -14.793 25.956 1.00 34.19 124 ASP A C 1
ATOM 953 O O . ASP A 1 124 ? -8.181 -13.901 26.770 1.00 34.19 124 ASP A O 1
ATOM 957 N N . ASN A 1 125 ? -8.885 -15.270 25.138 1.00 38.47 125 ASN A N 1
ATOM 958 C CA . ASN A 1 125 ? -10.286 -14.866 25.161 1.00 38.47 125 ASN A CA 1
ATOM 959 C C . ASN A 1 125 ? -11.063 -15.687 26.208 1.00 38.47 125 ASN A C 1
ATOM 961 O O . ASN A 1 125 ? -12.145 -16.203 25.935 1.00 38.47 125 ASN A O 1
ATOM 965 N N . SER A 1 126 ? -10.479 -15.887 27.393 1.00 34.62 126 SER A N 1
ATOM 966 C CA . SER A 1 126 ? -11.152 -16.598 28.475 1.00 34.62 126 SER A CA 1
ATOM 967 C C . SER A 1 126 ? -11.884 -15.596 29.356 1.00 34.62 126 SER A C 1
ATOM 969 O O . SER A 1 126 ? -11.252 -14.837 30.093 1.00 34.62 126 SER A O 1
ATOM 971 N N . GLU A 1 127 ? -13.214 -15.633 29.318 1.00 37.91 127 GLU A N 1
ATOM 972 C CA . GLU A 1 127 ? -14.061 -15.176 30.416 1.00 37.91 127 GLU A CA 1
ATOM 973 C C . GLU A 1 127 ? -13.587 -15.851 31.715 1.00 37.91 127 GLU A C 1
ATOM 975 O O . GLU A 1 127 ? -13.973 -16.972 32.043 1.00 37.91 127 GLU A O 1
ATOM 980 N N . ARG A 1 128 ? -12.706 -15.193 32.468 1.00 33.47 128 ARG A N 1
ATOM 981 C CA . ARG A 1 128 ? -12.466 -15.526 33.870 1.00 33.47 128 ARG A CA 1
ATOM 982 C C . ARG A 1 128 ? -12.997 -14.394 34.718 1.00 33.47 128 ARG A C 1
ATOM 984 O O . ARG A 1 128 ? -12.295 -13.465 35.097 1.00 33.47 128 ARG A O 1
ATOM 991 N N . LEU A 1 129 ? -14.287 -14.530 34.994 1.00 36.78 129 LEU A N 1
ATOM 992 C CA . LEU A 1 129 ? -14.967 -13.944 36.131 1.00 36.78 129 LEU A CA 1
ATOM 993 C C . LEU A 1 129 ? -14.187 -14.326 37.403 1.00 36.78 129 LEU A C 1
ATOM 995 O O . LEU A 1 129 ? -14.317 -15.450 37.879 1.00 36.78 129 LEU A O 1
ATOM 999 N N . LEU A 1 130 ? -13.346 -13.436 37.933 1.00 31.48 130 LEU A N 1
ATOM 1000 C CA . LEU A 1 130 ? -12.749 -13.605 39.260 1.00 31.48 130 LEU A CA 1
ATOM 1001 C C . LEU A 1 130 ? -12.774 -12.289 40.044 1.00 31.48 130 LEU A C 1
ATOM 1003 O O . LEU A 1 130 ? -11.885 -11.454 39.938 1.00 31.48 130 LEU A O 1
ATOM 1007 N N . ILE A 1 131 ? -13.893 -12.152 40.760 1.00 31.44 131 ILE A N 1
ATOM 1008 C CA . ILE A 1 131 ? -14.038 -11.874 42.197 1.00 31.44 131 ILE A CA 1
ATOM 1009 C C . ILE A 1 131 ? -13.203 -10.716 42.767 1.00 31.44 131 ILE A C 1
ATOM 1011 O O . ILE A 1 131 ? -11.991 -10.799 42.940 1.00 31.44 131 ILE A O 1
ATOM 1015 N N . ASP A 1 132 ? -13.961 -9.686 43.142 1.00 35.94 132 ASP A N 1
ATOM 1016 C CA . ASP A 1 132 ? -13.664 -8.642 44.118 1.00 35.94 132 ASP A CA 1
ATOM 1017 C C . ASP A 1 132 ? -12.913 -9.176 45.348 1.00 35.94 132 ASP A C 1
ATOM 1019 O O . ASP A 1 132 ? -13.369 -10.108 46.013 1.00 35.94 132 ASP A O 1
ATOM 1023 N N . ILE A 1 133 ? -11.786 -8.549 45.680 1.00 32.53 133 ILE A N 1
ATOM 1024 C CA . ILE A 1 133 ? -11.272 -8.573 47.046 1.00 32.53 133 ILE A CA 1
ATOM 1025 C C . ILE A 1 133 ? -10.950 -7.131 47.410 1.00 32.53 133 ILE A C 1
ATOM 1027 O O . ILE A 1 133 ? -9.860 -6.624 47.144 1.00 32.53 133 ILE A O 1
ATOM 1031 N N . GLY A 1 134 ? -11.941 -6.469 47.996 1.00 35.25 134 GLY A N 1
ATOM 1032 C CA . GLY A 1 134 ? -11.730 -5.242 48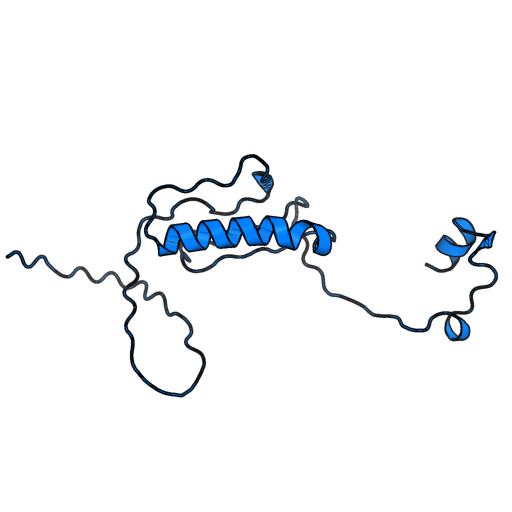.733 1.00 35.25 134 GLY A CA 1
ATOM 1033 C C . GLY A 1 134 ? -10.740 -5.444 49.880 1.00 35.25 134 GLY A C 1
ATOM 1034 O O . GLY A 1 134 ? -10.857 -6.392 50.655 1.00 35.25 134 GLY A O 1
ATOM 1035 N N . SER A 1 135 ? -9.795 -4.512 49.971 1.00 37.56 135 SER A N 1
ATOM 1036 C CA . SER A 1 135 ? -9.390 -3.761 51.169 1.00 37.56 135 SER A CA 1
ATOM 1037 C C . SER A 1 135 ? -8.331 -2.747 50.759 1.00 37.56 135 SER A C 1
ATOM 1039 O O . SER A 1 135 ? -7.301 -3.206 50.213 1.00 37.56 135 SER A O 1
#

Sequence (135 aa):
MVQFLETVFPHHFEDIDFKRDVVYDWTGIQGFTKDGASIVGRPTKGSPGEYVSVGHNGEGMGRCFACATVATDAMLSYLKGTKSWTPPEWFPMSFARNLGSGDLYTVTICGSSSPLCFKRLCVDNSERLLIDIGS

Organism: Aspergillus oryzae (strain 3.042) (NCBI:txid1160506)

Foldseek 3Di:
DLVVCCVPPVVVRPPDDCVPHPPDDDDDDAAADPVLAWAWEAPDLVCHQDTDTGHNPPCCVVCVVVRVVLNVVLNVCLVVVPQFDDGDPPDPCSRYDNSTDRDNDDQDDDDDDDDDDDPPSPPPPDPDPDDDDDD

Secondary structure (DSSP, 8-state):
-HHHHHHHSGGGS-S--HHHH------------TTS--EEE-S-TT-TT--EEE--TT-HHHHHHHHHHHHHHHHHHHHTT-S-----TTS-GGGEES-S--S------------SS------------------

pLDDT: mean 77.61, std 23.61, range [31.44, 97.0]

InterPro domains:
  IPR036188 FAD/NAD(P)-binding domain superfamily [G3DSA:3.50.50.60] (34-76)